Protein AF-A0A436VAT3-F1 (afdb_monomer_lite)

Sequence (75 aa):
MTGSAFELARRLGDHAEAVCREYLSNGHRSGNHWIVGDVRNTRGRSMHVRLRSNAKGPAGKWVDEATSEFGDLLD

Radius of gyration: 11.65 Å; chains: 1; bounding box: 27×34×23 Å

pLDDT: mean 95.09, std 8.26, range [47.59, 98.69]

Foldseek 3Di:
DPDPPVRVLQVCQQVVVVLCVVQLVLWDDDPQWTAAQDNNNHHDGQKIFGNQADPVGTGQWMAGNVVRDIDGSSD

Secondary structure (DSSP, 8-state):
----HHHHHHHHHHTHHHHHHHH-TTSEEETTEEEES-TT--SSSSEEEE-S-BTTB-TTEEEETTT--EEETT-

Structure (mmCIF, N/CA/C/O backbone):
data_AF-A0A436VAT3-F1
#
_entry.id   AF-A0A436VAT3-F1
#
loop_
_atom_site.group_PDB
_atom_site.id
_atom_site.type_symbol
_atom_site.label_atom_id
_atom_site.label_alt_id
_atom_site.label_comp_id
_atom_site.label_asym_id
_atom_site.label_entity_id
_atom_site.label_seq_id
_atom_site.pdbx_PDB_ins_code
_atom_site.Cartn_x
_atom_site.Cartn_y
_atom_site.Cartn_z
_atom_site.occupancy
_atom_site.B_iso_or_equiv
_atom_site.auth_seq_id
_atom_site.auth_comp_id
_atom_site.auth_asym_id
_atom_site.auth_atom_id
_atom_site.pdbx_PDB_model_num
ATOM 1 N N . MET A 1 1 ? 5.182 -26.221 -4.598 1.00 47.59 1 MET A N 1
ATOM 2 C CA . MET A 1 1 ? 5.945 -24.968 -4.781 1.00 47.59 1 MET A CA 1
ATOM 3 C C . MET A 1 1 ? 5.642 -24.085 -3.576 1.00 47.59 1 MET A C 1
ATOM 5 O O . MET A 1 1 ? 4.646 -23.379 -3.579 1.00 47.59 1 MET A O 1
ATOM 9 N N . THR A 1 2 ? 6.396 -24.214 -2.486 1.00 55.50 2 THR A N 1
ATOM 10 C CA . THR A 1 2 ? 6.267 -23.308 -1.334 1.00 55.50 2 THR A CA 1
ATOM 11 C C . THR A 1 2 ? 7.130 -22.087 -1.629 1.00 55.50 2 THR A C 1
ATOM 13 O O . THR A 1 2 ? 8.312 -22.074 -1.297 1.00 55.50 2 THR A O 1
ATOM 16 N N . GLY A 1 3 ? 6.578 -21.119 -2.365 1.00 67.88 3 GLY A N 1
ATOM 17 C CA . GLY A 1 3 ? 7.246 -19.831 -2.560 1.00 67.88 3 GLY A CA 1
ATOM 18 C C . GLY A 1 3 ? 7.404 -19.151 -1.203 1.00 67.88 3 GLY A C 1
ATOM 19 O O . GLY A 1 3 ? 6.467 -19.160 -0.404 1.00 67.88 3 GLY A O 1
ATOM 20 N N . SER A 1 4 ? 8.589 -18.620 -0.908 1.00 90.56 4 SER A N 1
ATOM 21 C CA . SER A 1 4 ? 8.810 -17.884 0.339 1.00 90.56 4 SER A CA 1
ATOM 22 C C . SER A 1 4 ? 7.901 -16.649 0.393 1.00 90.56 4 SER A C 1
ATOM 24 O O . SER A 1 4 ? 7.512 -16.119 -0.649 1.00 90.56 4 SER A O 1
ATOM 26 N N . ALA A 1 5 ? 7.586 -16.160 1.598 1.00 91.06 5 ALA A N 1
ATOM 27 C CA . ALA A 1 5 ? 6.799 -14.933 1.783 1.00 91.06 5 ALA A CA 1
ATOM 28 C C . ALA A 1 5 ? 7.362 -13.761 0.956 1.00 91.06 5 ALA A C 1
ATOM 30 O O . ALA A 1 5 ? 6.622 -13.029 0.309 1.00 91.06 5 ALA A O 1
ATOM 31 N N . PHE A 1 6 ? 8.692 -13.668 0.868 1.00 90.56 6 PHE A N 1
ATOM 32 C CA . PHE A 1 6 ? 9.379 -12.693 0.027 1.00 90.56 6 PHE A CA 1
ATOM 33 C C . PHE A 1 6 ? 9.052 -12.834 -1.468 1.00 90.56 6 PHE A C 1
ATOM 35 O O . PHE A 1 6 ? 8.826 -11.840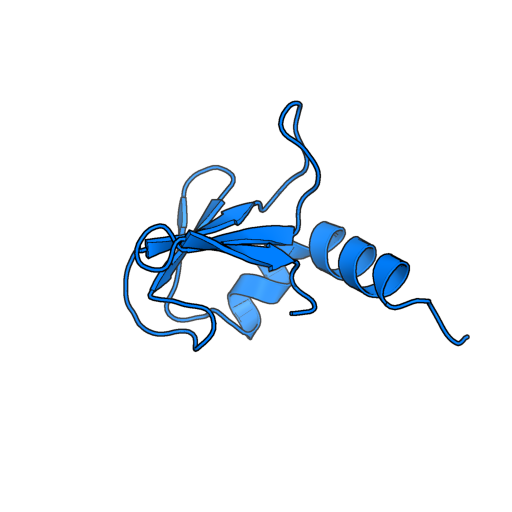 -2.156 1.00 90.56 6 PHE A O 1
ATOM 42 N N . GLU A 1 7 ? 9.023 -14.059 -1.999 1.00 92.88 7 GLU A N 1
ATOM 43 C CA . GLU A 1 7 ? 8.702 -14.282 -3.409 1.00 92.88 7 GLU A CA 1
ATOM 44 C C . GLU A 1 7 ? 7.237 -13.944 -3.711 1.00 92.88 7 GLU A C 1
ATOM 46 O O . GLU A 1 7 ? 6.939 -13.373 -4.763 1.00 92.88 7 GLU A O 1
ATOM 51 N N . LEU A 1 8 ? 6.335 -14.246 -2.773 1.00 94.62 8 LEU A N 1
ATOM 52 C CA . LEU A 1 8 ? 4.927 -13.877 -2.871 1.00 94.62 8 LEU A CA 1
ATOM 53 C C . LEU A 1 8 ? 4.750 -12.352 -2.857 1.00 94.62 8 LEU A C 1
ATOM 55 O O . LEU A 1 8 ? 4.131 -11.814 -3.772 1.00 94.62 8 LEU A O 1
ATOM 59 N N . ALA A 1 9 ? 5.368 -11.655 -1.900 1.00 95.25 9 ALA A N 1
ATOM 60 C CA . ALA A 1 9 ? 5.356 -10.195 -1.822 1.00 95.25 9 ALA A CA 1
ATOM 61 C C . ALA A 1 9 ? 5.900 -9.546 -3.106 1.00 95.25 9 ALA A C 1
ATOM 63 O O . ALA A 1 9 ? 5.319 -8.594 -3.628 1.00 95.25 9 ALA A O 1
ATOM 64 N N . ARG A 1 10 ? 6.976 -10.104 -3.680 1.00 94.19 10 ARG A N 1
ATOM 65 C CA . ARG A 1 10 ? 7.532 -9.632 -4.956 1.00 94.19 10 ARG A CA 1
ATOM 66 C C . ARG A 1 10 ? 6.531 -9.776 -6.105 1.00 94.19 10 ARG A C 1
ATOM 68 O O . ARG A 1 10 ? 6.338 -8.824 -6.854 1.00 94.19 10 ARG A O 1
ATOM 75 N N . ARG A 1 11 ? 5.880 -10.938 -6.238 1.00 95.56 11 ARG A N 1
ATOM 76 C CA . ARG A 1 11 ? 4.867 -11.182 -7.282 1.00 95.56 11 ARG A CA 1
ATOM 77 C C . ARG A 1 11 ? 3.647 -10.274 -7.112 1.00 95.56 11 ARG A C 1
ATOM 79 O O . ARG A 1 11 ? 3.136 -9.762 -8.102 1.00 95.56 11 ARG A O 1
ATOM 86 N N . LEU A 1 12 ? 3.208 -10.035 -5.875 1.00 96.88 12 LEU A N 1
ATOM 87 C CA . LEU A 1 12 ? 2.154 -9.059 -5.586 1.00 96.88 12 LEU A CA 1
ATOM 88 C C . LEU A 1 12 ? 2.586 -7.647 -5.998 1.00 96.88 12 LEU A C 1
ATOM 90 O O . LEU A 1 12 ? 1.810 -6.934 -6.625 1.00 96.88 12 LEU A O 1
ATOM 94 N N . GLY A 1 13 ? 3.838 -7.269 -5.725 1.00 96.44 13 GLY A N 1
ATOM 95 C CA . GLY A 1 13 ? 4.425 -6.002 -6.163 1.00 96.44 13 GLY A CA 1
ATOM 96 C C . GLY A 1 13 ? 4.442 -5.830 -7.685 1.00 96.44 13 GLY A C 1
ATOM 97 O O . GLY A 1 13 ? 4.070 -4.765 -8.177 1.00 96.44 13 GLY A O 1
ATOM 98 N N . ASP A 1 14 ? 4.790 -6.877 -8.439 1.00 95.94 14 ASP A N 1
ATOM 99 C CA 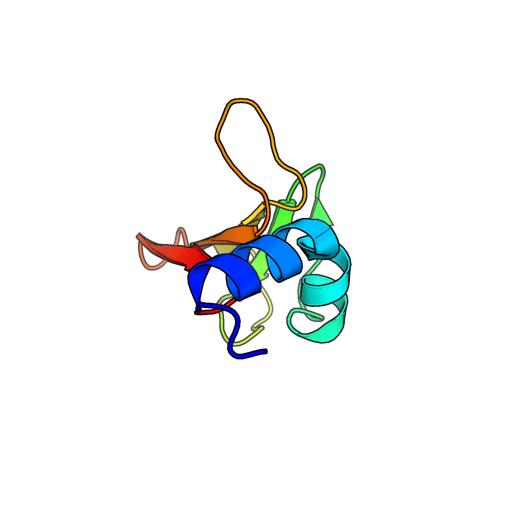. ASP A 1 14 ? 4.757 -6.869 -9.913 1.00 95.94 14 ASP A CA 1
ATOM 100 C C . ASP A 1 14 ? 3.334 -6.601 -10.459 1.00 95.94 14 ASP A C 1
ATOM 102 O O . ASP A 1 14 ? 3.169 -6.026 -11.537 1.00 95.94 14 ASP A O 1
ATOM 106 N N . HIS A 1 15 ? 2.302 -6.948 -9.680 1.00 97.19 15 HIS A N 1
ATOM 107 C CA . HIS A 1 15 ? 0.886 -6.732 -9.983 1.00 97.19 15 HIS A CA 1
ATOM 108 C C . HIS A 1 15 ? 0.208 -5.713 -9.048 1.00 97.19 15 HIS A C 1
ATOM 110 O O . HIS A 1 15 ? -1.014 -5.745 -8.889 1.00 97.19 15 HIS A O 1
ATOM 116 N N . ALA A 1 16 ? 0.970 -4.782 -8.460 1.00 98.00 16 ALA A N 1
ATOM 117 C CA . ALA A 1 16 ? 0.499 -3.943 -7.356 1.00 98.00 16 ALA A CA 1
ATOM 118 C C . ALA A 1 16 ? -0.809 -3.194 -7.648 1.00 98.00 16 ALA A C 1
ATOM 120 O O . ALA A 1 16 ? -1.683 -3.135 -6.793 1.00 98.00 16 ALA A O 1
ATOM 121 N N . GLU A 1 17 ? -0.997 -2.654 -8.857 1.00 98.12 17 GLU A N 1
ATOM 122 C CA . GLU A 1 17 ? -2.247 -1.954 -9.182 1.00 98.12 17 GLU A CA 1
ATOM 123 C C . GLU A 1 17 ? -3.457 -2.891 -9.216 1.00 98.12 17 GLU A C 1
ATOM 125 O O . GLU A 1 17 ? -4.529 -2.502 -8.761 1.00 98.12 17 GLU A O 1
ATOM 130 N N . ALA A 1 18 ? -3.304 -4.108 -9.740 1.00 98.31 18 ALA A N 1
ATOM 131 C CA . ALA A 1 18 ? -4.392 -5.080 -9.761 1.00 98.31 18 ALA A CA 1
ATOM 132 C C . ALA A 1 18 ? -4.772 -5.489 -8.332 1.00 98.31 18 ALA A C 1
ATOM 134 O O . ALA A 1 18 ? -5.950 -5.481 -7.989 1.00 98.31 18 ALA A O 1
ATOM 135 N N . VAL A 1 19 ? -3.770 -5.734 -7.481 1.00 97.94 19 VAL A N 1
ATOM 136 C CA . VAL A 1 19 ? -3.964 -6.021 -6.051 1.00 97.94 19 VAL A CA 1
ATOM 137 C C . VAL A 1 19 ? -4.682 -4.858 -5.359 1.00 97.94 19 VAL A C 1
ATOM 139 O O . VAL A 1 19 ? -5.678 -5.073 -4.675 1.00 97.94 19 VAL A O 1
ATOM 142 N N . CYS A 1 20 ? -4.241 -3.613 -5.570 1.00 98.19 20 CYS A N 1
ATOM 143 C CA . CYS A 1 20 ? -4.892 -2.450 -4.971 1.00 98.19 20 CYS A CA 1
ATOM 144 C C . CYS A 1 20 ? -6.332 -2.253 -5.466 1.00 98.19 20 CYS A C 1
ATOM 146 O O . CYS A 1 20 ? -7.193 -1.873 -4.683 1.00 98.19 20 CYS A O 1
ATOM 148 N N . ARG A 1 21 ? -6.622 -2.515 -6.744 1.00 98.12 21 ARG A N 1
ATOM 149 C CA . ARG A 1 21 ? -7.993 -2.431 -7.271 1.00 98.12 21 ARG A CA 1
ATOM 150 C C . ARG A 1 21 ? -8.922 -3.465 -6.641 1.00 98.12 21 ARG A C 1
ATOM 152 O O . ARG A 1 21 ? -10.079 -3.139 -6.401 1.00 98.12 21 ARG A O 1
ATOM 159 N N . GLU A 1 22 ? -8.410 -4.663 -6.374 1.00 98.12 22 GLU A N 1
ATOM 160 C CA . GLU A 1 22 ? -9.175 -5.763 -5.785 1.00 98.12 22 GLU A CA 1
ATOM 161 C C . GLU A 1 22 ? -9.400 -5.555 -4.280 1.00 98.12 22 GLU A C 1
ATOM 163 O O . GLU A 1 22 ? -10.534 -5.555 -3.804 1.00 98.12 22 GLU A O 1
ATOM 168 N N . TYR A 1 23 ? -8.326 -5.315 -3.524 1.00 97.44 23 TYR A N 1
ATOM 169 C CA . TYR A 1 23 ? -8.366 -5.331 -2.058 1.00 97.44 23 TYR A CA 1
ATOM 170 C C . TYR A 1 23 ? -8.431 -3.939 -1.420 1.00 97.44 23 TYR A C 1
ATOM 172 O O . TYR A 1 23 ? -8.950 -3.790 -0.316 1.00 97.44 23 TYR A O 1
ATOM 180 N N . LEU A 1 24 ? -7.950 -2.905 -2.118 1.00 97.94 24 LEU A N 1
ATOM 181 C CA . LEU A 1 24 ? -7.914 -1.510 -1.653 1.00 97.94 24 LEU A CA 1
ATOM 182 C C . LEU A 1 24 ? -8.839 -0.608 -2.490 1.00 97.94 24 LEU A C 1
ATOM 184 O O . LEU A 1 24 ? -8.505 0.533 -2.822 1.00 97.94 24 LEU A O 1
ATOM 188 N N . SER A 1 25 ? -10.010 -1.134 -2.844 1.00 97.94 25 SER A N 1
ATOM 189 C CA . SER A 1 25 ? -10.981 -0.540 -3.773 1.00 97.94 25 SER A CA 1
ATOM 190 C C . SER A 1 25 ? -11.565 0.821 -3.363 1.00 97.94 25 SER A C 1
ATOM 192 O O . SER A 1 25 ? -12.087 1.531 -4.221 1.00 97.94 25 SER A O 1
ATOM 194 N N . ASN A 1 26 ? -11.469 1.228 -2.090 1.00 98.38 26 ASN A N 1
ATOM 195 C CA . ASN A 1 26 ? -11.854 2.577 -1.648 1.00 98.38 26 ASN A CA 1
ATOM 196 C C . ASN A 1 26 ? -10.775 3.631 -1.937 1.00 98.38 26 ASN A C 1
ATOM 198 O O . ASN A 1 26 ? -11.005 4.825 -1.721 1.00 98.38 26 ASN A O 1
ATOM 202 N N . GLY A 1 27 ? -9.602 3.198 -2.395 1.00 98.19 27 GLY A N 1
ATOM 203 C CA . GLY A 1 27 ? -8.534 4.068 -2.846 1.00 98.19 27 GLY A CA 1
ATOM 204 C C . GLY A 1 27 ? -8.614 4.414 -4.329 1.00 98.19 27 GLY A C 1
ATOM 205 O O . GLY A 1 27 ? -9.561 4.085 -5.042 1.00 98.19 27 GLY A O 1
ATOM 206 N N . HIS A 1 28 ? -7.590 5.111 -4.806 1.00 98.62 28 HIS A N 1
ATOM 207 C CA . HIS A 1 28 ? -7.462 5.473 -6.213 1.00 98.62 28 HIS A CA 1
ATOM 208 C C . HIS A 1 28 ? -6.000 5.601 -6.631 1.00 98.62 28 HIS A C 1
ATOM 210 O O . HIS A 1 28 ? -5.101 5.840 -5.823 1.00 98.62 28 HIS A O 1
ATOM 216 N N . ARG A 1 29 ? -5.762 5.494 -7.937 1.00 98.44 29 ARG A N 1
ATOM 217 C CA . ARG A 1 29 ? -4.443 5.701 -8.525 1.00 98.44 29 ARG A CA 1
ATOM 218 C C . ARG A 1 29 ? -4.120 7.194 -8.638 1.00 98.44 29 ARG A C 1
ATOM 220 O O . ARG A 1 29 ? -4.860 7.941 -9.271 1.00 98.44 29 ARG A O 1
ATOM 227 N N . SER A 1 30 ? -2.954 7.591 -8.133 1.00 98.19 30 SER A N 1
ATOM 228 C CA . SER A 1 30 ? -2.347 8.909 -8.333 1.00 98.19 30 SER A CA 1
ATOM 229 C C . SER A 1 30 ? -0.886 8.757 -8.768 1.00 98.19 30 SER A C 1
ATOM 231 O O . SER A 1 30 ? 0.001 8.386 -7.995 1.00 98.19 30 SER A O 1
ATOM 233 N N . GLY A 1 31 ? -0.624 8.979 -10.059 1.00 96.81 31 GLY A N 1
ATOM 234 C CA . GLY A 1 31 ? 0.702 8.796 -10.651 1.00 96.81 31 GLY A CA 1
ATOM 235 C C . GLY A 1 31 ? 1.234 7.364 -10.492 1.00 96.81 31 GLY A C 1
ATOM 236 O O . GLY A 1 31 ? 0.711 6.415 -11.090 1.00 96.81 31 GLY A O 1
ATOM 237 N N . ASN A 1 32 ? 2.314 7.215 -9.718 1.00 97.56 32 ASN A N 1
ATOM 238 C CA . ASN A 1 32 ? 2.927 5.921 -9.400 1.00 97.56 32 ASN A CA 1
ATOM 239 C C . ASN A 1 32 ? 2.490 5.336 -8.048 1.00 97.56 32 ASN A C 1
ATOM 241 O O . ASN A 1 32 ? 3.117 4.390 -7.575 1.00 97.56 32 ASN A O 1
ATOM 245 N N . HIS A 1 33 ? 1.460 5.898 -7.422 1.00 98.19 33 HIS A N 1
ATOM 246 C CA . HIS A 1 33 ? 0.976 5.446 -6.125 1.00 98.19 33 HIS A CA 1
ATOM 247 C C . HIS A 1 33 ? -0.517 5.119 -6.164 1.00 98.19 33 HIS A C 1
ATOM 249 O O . HIS A 1 33 ? -1.267 5.686 -6.960 1.00 98.19 33 HIS A O 1
ATOM 255 N N . TRP A 1 34 ? -0.934 4.200 -5.302 1.00 98.62 34 TRP A N 1
ATOM 256 C CA . TRP A 1 34 ? -2.318 4.032 -4.884 1.00 98.62 34 TRP A CA 1
ATOM 257 C C . TRP A 1 34 ? -2.509 4.745 -3.555 1.00 98.62 34 TRP A C 1
ATOM 259 O O . TRP A 1 34 ? -1.672 4.599 -2.668 1.00 98.62 34 TRP A O 1
ATOM 269 N N . ILE A 1 35 ? -3.578 5.519 -3.437 1.00 98.69 35 ILE A N 1
ATOM 270 C CA . ILE A 1 35 ? -3.873 6.352 -2.274 1.00 98.69 35 ILE A CA 1
ATOM 271 C C . ILE A 1 35 ? -5.150 5.828 -1.629 1.00 98.69 35 ILE A C 1
ATOM 273 O O . ILE A 1 35 ? -6.178 5.760 -2.305 1.00 98.69 35 ILE A O 1
ATOM 277 N N . VAL A 1 36 ? -5.090 5.474 -0.349 1.00 98.56 36 VAL A N 1
ATOM 278 C CA . VAL A 1 36 ? -6.215 4.950 0.442 1.00 98.56 36 VAL A CA 1
ATOM 279 C C . VAL A 1 36 ? -6.084 5.414 1.901 1.00 98.56 36 VAL A C 1
ATOM 281 O O . VAL A 1 36 ? -5.101 6.059 2.261 1.00 98.56 36 VAL A O 1
ATOM 284 N N . GLY A 1 37 ? -7.099 5.182 2.733 1.00 98.50 37 GLY A N 1
ATOM 285 C CA . GLY A 1 37 ? -7.063 5.552 4.148 1.00 98.50 37 GLY A CA 1
ATOM 286 C C . GLY A 1 37 ? -6.032 4.743 4.919 1.00 98.50 37 GLY A C 1
ATOM 287 O O . GLY A 1 37 ? -5.100 5.315 5.457 1.00 98.50 37 GLY A O 1
ATOM 288 N N . ASP A 1 38 ? -6.161 3.426 4.922 1.00 97.44 38 ASP A N 1
ATOM 289 C CA . ASP A 1 38 ? -5.315 2.537 5.716 1.00 97.44 38 ASP A CA 1
ATOM 290 C C . ASP A 1 38 ? -5.300 1.120 5.115 1.00 97.44 38 ASP A C 1
ATOM 292 O O . ASP A 1 38 ? -5.957 0.837 4.103 1.00 97.44 38 ASP A O 1
ATOM 296 N N . VAL A 1 39 ? -4.589 0.203 5.777 1.00 95.88 39 VAL A N 1
ATOM 297 C CA . VAL A 1 39 ? -4.537 -1.232 5.436 1.00 95.88 39 VAL A CA 1
ATOM 298 C C . VAL A 1 39 ? -5.901 -1.928 5.502 1.00 95.88 39 VAL A C 1
ATOM 300 O O . VAL A 1 39 ? -6.097 -2.974 4.890 1.00 95.88 39 VAL A O 1
ATOM 303 N N . ARG A 1 40 ? -6.883 -1.346 6.204 1.00 96.38 40 ARG A N 1
ATOM 304 C CA . ARG A 1 40 ? -8.259 -1.858 6.298 1.00 96.38 40 ARG A CA 1
ATOM 305 C C . ARG A 1 40 ? -9.148 -1.346 5.162 1.00 96.38 40 ARG A C 1
ATOM 307 O O . ARG A 1 40 ? -10.366 -1.517 5.222 1.00 96.38 40 ARG A O 1
ATOM 314 N N . ASN A 1 41 ? -8.560 -0.738 4.125 1.00 97.44 41 ASN A N 1
ATOM 315 C CA . ASN A 1 41 ? -9.267 -0.183 2.972 1.00 97.44 41 ASN A CA 1
ATOM 316 C C . ASN A 1 41 ? -10.300 0.884 3.381 1.00 97.44 41 ASN A C 1
ATOM 318 O O . ASN A 1 41 ? -11.359 1.011 2.757 1.00 97.44 41 ASN A O 1
ATOM 322 N N . THR A 1 42 ? -10.039 1.660 4.440 1.00 98.12 42 THR A N 1
ATOM 323 C CA . THR A 1 42 ? -10.893 2.814 4.745 1.00 98.12 42 THR A CA 1
ATOM 324 C C . THR A 1 42 ? -10.709 3.907 3.690 1.00 98.12 42 THR A C 1
ATOM 326 O O . THR A 1 42 ? -9.687 4.002 3.004 1.00 98.12 42 THR A O 1
ATOM 329 N N . ARG A 1 43 ? -11.730 4.752 3.505 1.00 96.94 43 ARG A N 1
ATOM 330 C CA . ARG A 1 43 ? -11.598 5.928 2.636 1.00 96.94 43 ARG A CA 1
ATOM 331 C C . ARG A 1 43 ? -10.663 6.932 3.294 1.00 96.94 43 ARG A C 1
ATOM 333 O O . ARG A 1 43 ? -10.839 7.268 4.458 1.00 96.94 43 ARG A O 1
ATOM 340 N N . GLY A 1 44 ? -9.729 7.466 2.521 1.00 96.88 44 GLY A N 1
ATOM 341 C CA . GLY A 1 44 ? -8.770 8.435 3.022 1.00 96.88 44 GLY A CA 1
ATOM 342 C C . GLY A 1 44 ? -7.584 8.578 2.086 1.00 96.88 44 GLY A C 1
ATOM 343 O O . GLY A 1 44 ? -7.671 8.271 0.895 1.00 96.88 44 GLY A O 1
ATOM 344 N N . ARG A 1 45 ? -6.496 9.114 2.629 1.00 98.12 45 ARG A N 1
ATOM 345 C CA . ARG A 1 45 ? -5.289 9.443 1.868 1.00 98.12 45 ARG A CA 1
ATOM 346 C C . ARG A 1 45 ? -4.017 9.416 2.713 1.00 98.12 45 ARG A C 1
ATOM 348 O O . ARG A 1 45 ? -3.078 10.120 2.377 1.00 98.12 45 ARG A O 1
ATOM 355 N N . SER A 1 46 ? -4.036 8.686 3.823 1.00 98.00 46 SER A N 1
ATOM 356 C CA . SER A 1 46 ? -2.881 8.523 4.708 1.00 98.00 46 SER A CA 1
ATOM 357 C C . SER A 1 46 ? -1.986 7.375 4.263 1.00 98.00 46 SER A C 1
ATOM 359 O O . SER A 1 46 ? -0.778 7.467 4.449 1.00 98.00 46 SER A O 1
ATOM 361 N N . MET A 1 47 ? -2.535 6.341 3.615 1.00 98.50 47 MET A N 1
ATOM 362 C CA . MET A 1 47 ? -1.754 5.214 3.117 1.00 98.50 47 MET A CA 1
ATOM 363 C C . MET A 1 47 ? -1.451 5.317 1.618 1.00 98.50 47 MET A C 1
ATOM 365 O O . MET A 1 47 ? -2.337 5.513 0.779 1.00 98.50 47 MET A O 1
ATOM 369 N N . HIS A 1 48 ? -0.176 5.118 1.280 1.00 98.38 48 HIS A N 1
ATOM 370 C CA . HIS A 1 48 ? 0.368 5.202 -0.070 1.00 98.38 48 HIS A CA 1
ATOM 371 C C . HIS A 1 48 ? 1.048 3.889 -0.458 1.00 98.38 48 HIS A C 1
ATOM 373 O O . HIS A 1 48 ? 2.060 3.526 0.133 1.00 98.38 48 HIS A O 1
ATOM 379 N N . VAL A 1 49 ? 0.565 3.217 -1.505 1.00 98.38 49 VAL A N 1
ATOM 3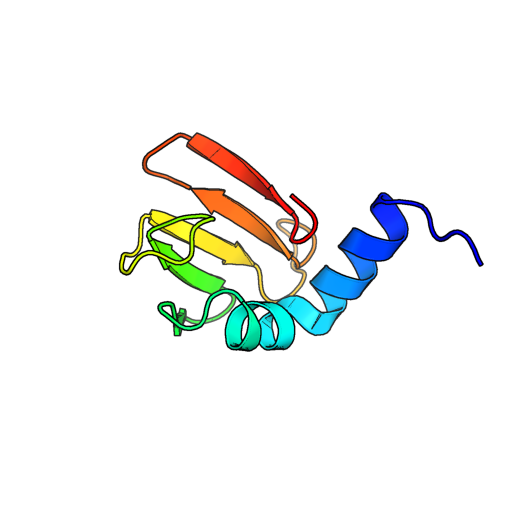80 C CA . VAL A 1 49 ? 1.202 2.009 -2.064 1.00 98.38 49 VAL A CA 1
ATOM 381 C C . VAL A 1 49 ? 1.942 2.357 -3.347 1.00 98.38 49 VAL A C 1
ATOM 383 O O . VAL A 1 49 ? 1.369 2.966 -4.248 1.00 98.38 49 VAL A O 1
ATOM 386 N N . ARG A 1 50 ? 3.204 1.952 -3.496 1.00 98.25 50 ARG A N 1
ATOM 387 C CA . ARG A 1 50 ? 3.956 2.143 -4.744 1.00 98.25 50 ARG A CA 1
ATOM 388 C C . ARG A 1 50 ? 3.528 1.132 -5.808 1.00 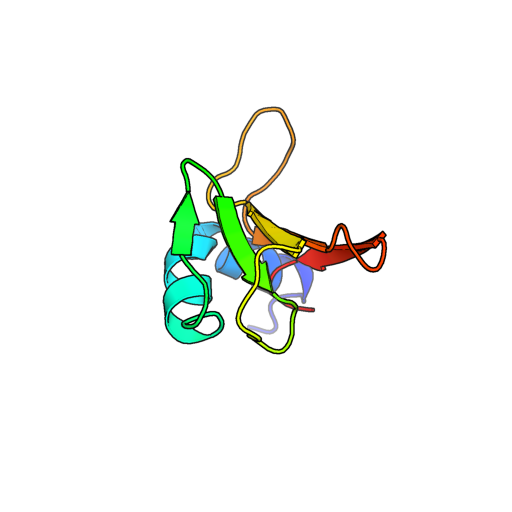98.25 50 ARG A C 1
ATOM 390 O O . ARG A 1 50 ? 3.698 -0.067 -5.633 1.00 98.25 50 ARG A O 1
ATOM 397 N N . LEU A 1 51 ? 3.068 1.617 -6.960 1.00 98.25 51 LEU A N 1
ATOM 398 C CA . LEU A 1 51 ? 2.535 0.769 -8.035 1.00 98.25 51 LEU A CA 1
ATOM 399 C C . LEU A 1 51 ? 3.597 0.208 -8.985 1.00 98.25 51 LEU A C 1
ATOM 401 O O . LEU A 1 51 ? 3.374 -0.824 -9.605 1.00 98.25 51 LEU A O 1
ATOM 405 N N . ARG A 1 52 ? 4.729 0.900 -9.153 1.00 97.19 52 ARG A N 1
ATOM 406 C CA . ARG A 1 52 ? 5.845 0.440 -9.997 1.00 97.19 52 ARG A CA 1
ATOM 407 C C . ARG A 1 52 ? 7.180 0.720 -9.333 1.00 97.19 52 ARG A C 1
ATOM 409 O O . ARG A 1 52 ? 7.337 1.758 -8.683 1.00 97.19 52 ARG A O 1
ATOM 416 N N . SER A 1 53 ? 8.138 -0.172 -9.552 1.00 95.81 53 SER A N 1
ATOM 417 C CA . SER A 1 53 ? 9.515 -0.022 -9.089 1.00 95.81 53 SER A CA 1
ATOM 418 C C . SER A 1 53 ? 10.159 1.223 -9.699 1.00 95.81 53 SER A C 1
ATOM 420 O O . SER A 1 53 ? 9.901 1.573 -10.851 1.00 95.81 53 SER A O 1
ATOM 422 N N . ASN A 1 54 ? 10.988 1.914 -8.922 1.00 92.81 54 ASN A N 1
ATOM 423 C CA . ASN A 1 54 ? 11.765 3.065 -9.379 1.00 92.81 54 ASN A CA 1
ATOM 424 C C . ASN A 1 54 ? 13.074 3.175 -8.579 1.00 92.81 54 ASN A C 1
ATOM 426 O O . ASN A 1 54 ? 13.371 2.322 -7.745 1.00 92.81 54 ASN A O 1
ATOM 430 N N . ALA A 1 55 ? 13.847 4.244 -8.795 1.00 93.69 55 ALA A N 1
ATOM 431 C CA . ALA A 1 55 ? 15.105 4.479 -8.079 1.00 93.69 55 ALA A CA 1
ATOM 432 C C . ALA A 1 55 ? 14.962 4.528 -6.539 1.00 93.69 55 ALA A C 1
ATOM 434 O O . ALA A 1 55 ? 15.950 4.366 -5.834 1.00 93.69 55 ALA A O 1
ATOM 435 N N . LYS A 1 56 ? 13.746 4.734 -6.009 1.00 87.94 56 LYS A N 1
ATOM 436 C CA . LYS A 1 56 ? 13.437 4.756 -4.569 1.00 87.94 56 LYS A CA 1
ATOM 437 C C . LYS A 1 56 ? 12.981 3.393 -4.023 1.00 87.94 56 LYS A C 1
ATOM 439 O O . LYS A 1 56 ? 12.624 3.305 -2.849 1.00 87.94 56 LYS A O 1
ATOM 444 N N . GLY A 1 57 ? 12.948 2.344 -4.849 1.00 91.62 57 GLY A N 1
ATOM 445 C CA . GLY A 1 57 ? 12.717 0.965 -4.413 1.00 91.62 57 GLY A CA 1
ATOM 446 C C . GLY A 1 57 ? 11.630 0.203 -5.185 1.00 91.62 57 GLY A C 1
ATOM 447 O O . GLY A 1 57 ? 11.105 0.693 -6.191 1.00 91.62 57 GLY A O 1
ATOM 448 N N . PRO A 1 58 ? 11.283 -1.009 -4.710 1.00 95.62 58 PRO A N 1
ATOM 449 C CA . PRO A 1 58 ? 10.373 -1.919 -5.402 1.00 95.62 58 PRO A CA 1
ATOM 450 C C . PRO A 1 58 ? 8.911 -1.461 -5.328 1.00 95.62 58 PRO A C 1
ATOM 452 O O . PRO A 1 58 ? 8.533 -0.678 -4.448 1.00 95.62 58 PRO A O 1
ATOM 455 N N . ALA A 1 59 ? 8.099 -1.957 -6.263 1.00 97.62 59 ALA A N 1
ATOM 456 C CA . ALA A 1 59 ? 6.640 -1.891 -6.211 1.00 97.62 59 ALA A CA 1
ATOM 457 C C . ALA A 1 59 ? 6.069 -2.713 -5.042 1.00 97.62 59 ALA A C 1
ATOM 459 O O . ALA A 1 59 ? 6.749 -3.565 -4.473 1.00 97.62 59 ALA A O 1
ATOM 460 N N . GLY A 1 60 ? 4.817 -2.442 -4.683 1.00 97.31 60 GLY A N 1
ATOM 461 C CA . GLY A 1 60 ? 4.091 -3.129 -3.617 1.00 97.31 60 GLY A CA 1
ATOM 462 C C . GLY A 1 60 ? 4.455 -2.686 -2.202 1.00 97.31 60 GLY A C 1
ATOM 463 O O . GLY A 1 60 ? 3.806 -3.113 -1.262 1.00 97.31 60 GLY A O 1
ATOM 464 N N . LYS A 1 61 ? 5.451 -1.811 -2.022 1.00 97.94 61 LYS A N 1
ATOM 465 C CA . LYS A 1 61 ? 5.728 -1.212 -0.710 1.00 97.94 61 LYS A CA 1
ATOM 466 C C . LYS A 1 61 ? 4.696 -0.144 -0.376 1.00 97.94 61 LYS A C 1
ATOM 468 O O . LYS A 1 61 ? 4.369 0.672 -1.246 1.00 97.94 61 LYS A O 1
ATOM 473 N N . TRP A 1 62 ? 4.232 -0.137 0.867 1.00 98.19 62 TRP A N 1
ATOM 474 C CA . TRP A 1 62 ? 3.281 0.840 1.378 1.00 98.19 62 TRP A CA 1
ATOM 475 C C . TRP A 1 62 ? 3.792 1.530 2.640 1.00 98.19 62 TRP A C 1
ATOM 477 O O . TRP A 1 62 ? 4.665 1.016 3.338 1.00 98.19 62 TRP A O 1
ATOM 487 N N . VAL A 1 63 ? 3.261 2.723 2.888 1.00 98.19 63 VAL A N 1
ATOM 488 C CA . VAL A 1 63 ? 3.458 3.500 4.115 1.00 98.19 63 VAL A CA 1
ATOM 489 C C . VAL A 1 63 ? 2.150 4.197 4.466 1.00 98.19 63 VAL A C 1
ATOM 491 O O . VAL A 1 63 ? 1.467 4.677 3.560 1.00 98.19 63 VAL A O 1
ATOM 494 N N . ASP A 1 64 ? 1.810 4.237 5.748 1.00 98.25 64 ASP A N 1
ATOM 495 C CA . ASP A 1 64 ? 0.743 5.057 6.313 1.00 98.25 64 ASP A CA 1
ATOM 496 C C . ASP A 1 64 ? 1.368 6.243 7.061 1.00 98.25 64 A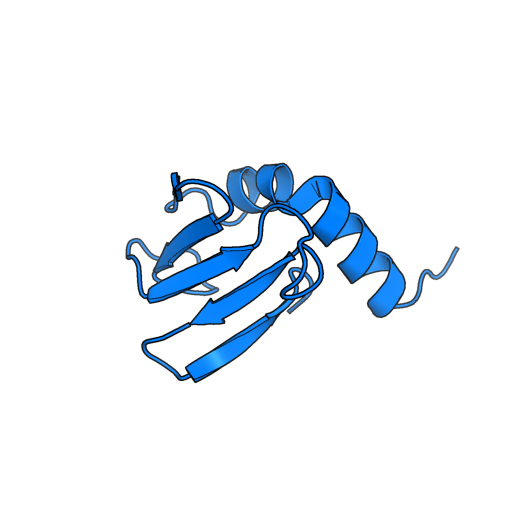SP A C 1
ATOM 498 O O . ASP A 1 64 ? 2.073 6.082 8.057 1.00 98.25 64 ASP A O 1
ATOM 502 N N . GLU A 1 65 ? 1.144 7.455 6.560 1.00 97.56 65 GLU A N 1
ATOM 503 C CA . GLU A 1 65 ? 1.706 8.680 7.134 1.00 97.56 65 GLU A CA 1
ATOM 504 C C . GLU A 1 65 ? 1.054 9.069 8.472 1.00 97.56 65 GLU A C 1
ATOM 506 O O . GLU A 1 65 ? 1.664 9.795 9.257 1.00 97.56 65 GLU A O 1
ATOM 511 N N . ALA A 1 66 ? -0.164 8.596 8.756 1.00 97.75 66 ALA A N 1
ATOM 512 C CA . ALA A 1 66 ? -0.866 8.895 10.001 1.00 97.75 66 ALA A CA 1
ATOM 513 C C . ALA A 1 66 ? -0.357 8.039 11.168 1.00 97.75 66 ALA A C 1
ATOM 515 O O . ALA A 1 66 ? -0.300 8.527 12.298 1.00 97.75 66 ALA A O 1
ATOM 516 N N . THR A 1 67 ? 0.030 6.787 10.907 1.00 96.94 67 THR A N 1
ATOM 517 C CA . THR A 1 67 ? 0.530 5.861 11.941 1.00 96.94 67 THR A CA 1
ATOM 518 C C . THR A 1 67 ? 2.040 5.641 11.892 1.00 96.94 67 THR A C 1
ATOM 520 O O . THR A 1 67 ? 2.607 5.102 12.839 1.00 96.94 67 THR A O 1
ATOM 523 N N . SER A 1 68 ? 2.713 6.095 10.829 1.00 96.62 68 SER A N 1
ATOM 524 C CA . SER A 1 68 ? 4.113 5.764 10.519 1.00 96.62 68 SER A CA 1
ATOM 525 C C . SER A 1 68 ? 4.366 4.264 10.303 1.00 96.62 68 SER A C 1
ATOM 527 O O . SER A 1 68 ? 5.517 3.823 10.334 1.00 96.62 68 SER A O 1
ATOM 529 N N . GLU A 1 69 ? 3.314 3.474 10.075 1.00 97.88 69 GLU A N 1
ATOM 530 C CA . GLU A 1 69 ?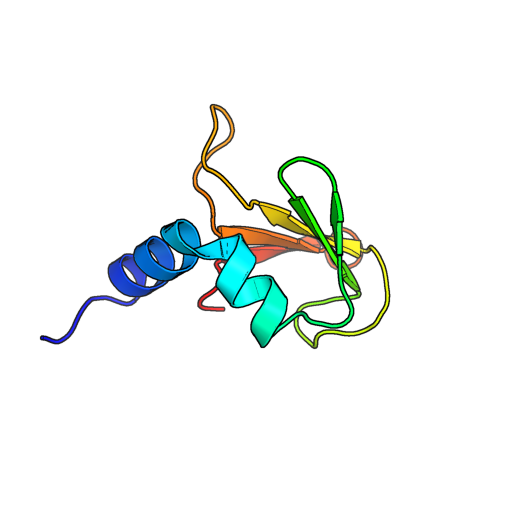 3.431 2.066 9.700 1.00 97.88 69 GLU A CA 1
ATOM 531 C C . GLU A 1 69 ? 3.840 1.930 8.232 1.00 97.88 69 GLU A C 1
ATOM 533 O O . GLU A 1 69 ? 3.579 2.796 7.396 1.00 97.88 69 GLU A O 1
ATOM 538 N N . PHE A 1 70 ? 4.509 0.830 7.905 1.00 97.50 70 PHE A N 1
ATOM 539 C CA . PHE A 1 70 ? 4.957 0.531 6.553 1.00 97.50 70 PHE A CA 1
ATOM 540 C C . PHE A 1 70 ? 5.081 -0.975 6.358 1.00 97.50 70 PHE A C 1
ATOM 542 O O . PHE A 1 70 ? 5.283 -1.718 7.317 1.00 97.50 70 PHE A O 1
ATOM 549 N N . GLY A 1 71 ? 5.036 -1.407 5.101 1.00 97.06 71 GLY A N 1
ATOM 550 C CA . GLY A 1 71 ? 5.062 -2.823 4.763 1.00 97.06 71 GLY A CA 1
ATOM 551 C C . GLY A 1 71 ? 5.117 -3.087 3.263 1.00 97.06 71 GLY A C 1
ATOM 552 O O . GLY A 1 71 ? 5.489 -2.218 2.464 1.00 97.06 71 GLY A O 1
ATOM 553 N N . ASP A 1 72 ? 4.772 -4.304 2.865 1.00 96.88 72 ASP A N 1
ATOM 554 C CA . ASP A 1 72 ? 4.409 -4.669 1.501 1.00 96.88 72 ASP A CA 1
ATOM 555 C C . ASP A 1 72 ? 3.006 -5.269 1.394 1.00 96.88 72 ASP A C 1
ATOM 557 O O . ASP A 1 72 ? 2.268 -5.360 2.362 1.00 96.88 72 ASP A O 1
ATOM 561 N N . LEU A 1 73 ? 2.608 -5.610 0.169 1.00 95.88 73 LEU A N 1
ATOM 562 C CA . LEU A 1 73 ? 1.278 -6.126 -0.152 1.00 95.88 73 LEU A CA 1
ATOM 563 C C . LEU A 1 73 ? 0.948 -7.491 0.474 1.00 95.88 73 LEU A C 1
ATOM 565 O O . LEU A 1 73 ? -0.154 -7.982 0.237 1.00 95.88 73 LEU A O 1
ATOM 569 N N . LEU A 1 74 ? 1.886 -8.133 1.177 1.00 95.12 74 LEU A N 1
ATOM 570 C CA . LEU A 1 74 ? 1.617 -9.357 1.927 1.00 95.12 74 LEU A CA 1
ATOM 571 C C . LEU A 1 74 ? 1.272 -9.099 3.406 1.00 95.12 74 LEU A C 1
ATOM 573 O O . LEU A 1 74 ? 0.705 -9.998 4.027 1.00 95.12 74 LEU A O 1
ATOM 577 N N . ASP A 1 75 ? 1.621 -7.926 3.945 1.00 92.25 75 ASP A N 1
ATOM 578 C CA . ASP A 1 75 ? 1.265 -7.501 5.310 1.00 92.25 75 ASP A CA 1
ATOM 579 C C . ASP A 1 75 ? -0.240 -7.196 5.431 1.00 92.25 75 ASP A C 1
ATOM 581 O O . ASP A 1 75 ? -0.837 -7.596 6.459 1.00 92.25 75 ASP A O 1
#